Protein AF-A0A7V9PJL4-F1 (afdb_monomer)

Nearest PDB structures (foldseek):
  2ib0-assembly1_B  TM=8.337E-01  e=7.087E-02  Mycobacterium tuberculosis
  8w1e-assembly1_E  TM=4.541E-01  e=2.269E-01  Pseudomonas aeruginosa PAO1
  2qf9-assembly1_A  TM=6.727E-01  e=1.232E+00  Streptomyces coelicolor A3(2)
  5gw9-assembly1_A  TM=6.768E-01  e=3.741E+00  Homo sapiens
  1rtw-assembly1_D  TM=5.073E-01  e=3.944E+00  Pyrococcus furiosus DSM 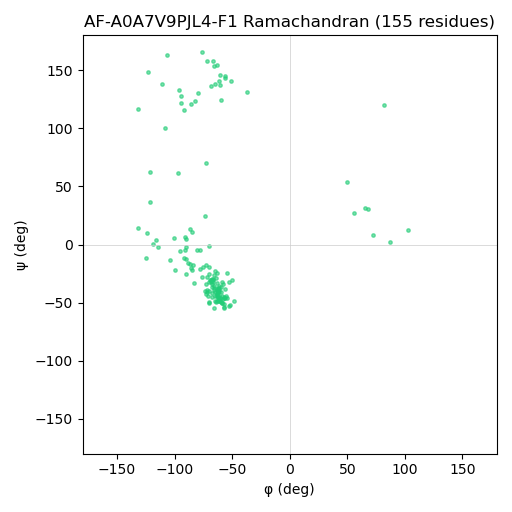3638

Secondary structure (DSSP, 8-state):
--THHHH-PPPS--SSSTTTTGGG-TTSTTSS--HHHHHHHHHHH---S-PPPPPHHHHHHHHHHHHHHHHHHHHHHHHHT-S-HHHHHHHHHHHHHHHHHHHHHHHHHHHTT-PPPPPPP--TTTTTT--TTT-HHHHHHHHHHHHHHHHHHHHT-

Structure (mmCIF, N/CA/C/O backbone):
data_AF-A0A7V9PJL4-F1
#
_entry.id   AF-A0A7V9PJL4-F1
#
loop_
_atom_site.group_PDB
_atom_site.id
_atom_site.type_symbol
_atom_site.label_atom_id
_atom_site.label_alt_id
_atom_site.label_comp_id
_atom_site.label_asym_id
_atom_site.label_entity_id
_atom_site.label_seq_id
_atom_site.pdbx_PDB_ins_code
_atom_site.Cartn_x
_atom_site.Cartn_y
_atom_site.Cartn_z
_atom_site.occupancy
_atom_site.B_iso_or_equiv
_atom_site.auth_seq_id
_atom_site.auth_comp_id
_atom_site.auth_asym_id
_atom_site.auth_atom_id
_atom_site.pdbx_PDB_model_num
ATOM 1 N N . MET A 1 1 ? -14.909 2.791 -9.302 1.00 39.94 1 MET A N 1
ATOM 2 C CA . MET A 1 1 ? -16.236 2.910 -8.654 1.00 39.94 1 MET A CA 1
ATOM 3 C C . MET A 1 1 ? -15.931 3.194 -7.191 1.00 39.94 1 MET A C 1
ATOM 5 O O . MET A 1 1 ? -15.207 2.404 -6.616 1.00 39.94 1 MET A O 1
ATOM 9 N N . SER A 1 2 ? -16.297 4.362 -6.649 1.00 54.16 2 SER A N 1
ATOM 10 C CA . SER A 1 2 ? -15.805 4.803 -5.327 1.00 54.16 2 SER A CA 1
ATOM 11 C C . SER A 1 2 ? -16.373 3.932 -4.202 1.00 54.16 2 SER A C 1
ATOM 13 O O . SER A 1 2 ? -17.579 3.676 -4.195 1.00 54.16 2 SER A O 1
ATOM 15 N N . ILE A 1 3 ? -15.538 3.529 -3.235 1.00 51.22 3 ILE A N 1
ATOM 16 C CA . ILE A 1 3 ? -15.951 2.772 -2.036 1.00 51.22 3 ILE A CA 1
ATOM 17 C C . ILE A 1 3 ? -17.071 3.486 -1.256 1.00 51.22 3 ILE A C 1
ATOM 19 O O . ILE A 1 3 ? -17.885 2.844 -0.597 1.00 51.22 3 ILE A O 1
ATOM 23 N N . MET A 1 4 ? -17.173 4.814 -1.395 1.00 48.16 4 MET A N 1
ATOM 24 C CA . MET A 1 4 ? -18.234 5.625 -0.794 1.00 48.16 4 MET A CA 1
ATOM 25 C C . MET A 1 4 ? -19.620 5.324 -1.375 1.00 48.16 4 MET A C 1
ATOM 27 O O . MET A 1 4 ? -20.610 5.388 -0.649 1.00 48.16 4 MET A O 1
ATOM 31 N N . ASN A 1 5 ? -19.707 4.925 -2.648 1.00 47.59 5 ASN A N 1
ATOM 32 C CA . ASN A 1 5 ? -20.981 4.517 -3.244 1.00 47.59 5 ASN A CA 1
ATOM 33 C C . ASN A 1 5 ? -21.460 3.151 -2.734 1.00 47.59 5 ASN A C 1
ATOM 35 O O . ASN A 1 5 ? -22.640 2.848 -2.879 1.00 47.59 5 ASN A O 1
ATOM 39 N N . LEU A 1 6 ? -20.578 2.337 -2.140 1.00 49.22 6 LEU A N 1
ATOM 40 C CA . LEU A 1 6 ? -20.960 1.066 -1.520 1.00 49.22 6 LEU A CA 1
ATOM 41 C C . LEU A 1 6 ? -21.405 1.211 -0.056 1.00 49.22 6 LEU A C 1
ATOM 43 O O . LEU A 1 6 ? -22.033 0.289 0.456 1.00 49.22 6 LEU A O 1
ATOM 47 N N . LEU A 1 7 ? -21.105 2.334 0.612 1.00 56.09 7 LEU A N 1
ATOM 48 C CA . LEU A 1 7 ? -21.279 2.482 2.068 1.00 56.09 7 LEU A CA 1
ATOM 49 C C . LEU A 1 7 ? -22.312 3.541 2.508 1.00 56.09 7 LEU A C 1
ATOM 51 O O . LEU A 1 7 ? -22.502 3.727 3.706 1.00 56.09 7 LEU A O 1
ATOM 55 N N . GLY A 1 8 ? -23.026 4.181 1.575 1.00 44.56 8 GLY A N 1
ATOM 56 C CA . GLY A 1 8 ? -24.043 5.199 1.884 1.00 44.56 8 GLY A CA 1
ATOM 57 C C . GLY A 1 8 ? -23.422 6.580 2.132 1.00 44.56 8 GLY A C 1
ATOM 58 O O . GLY A 1 8 ? -22.564 6.748 2.993 1.00 44.56 8 GLY A O 1
ATOM 59 N N . GLY A 1 9 ? -23.821 7.551 1.307 1.00 47.91 9 GLY A N 1
ATOM 60 C CA . GLY A 1 9 ? -23.101 8.801 1.058 1.00 47.91 9 GLY A CA 1
ATOM 61 C C . GLY A 1 9 ? -23.192 9.878 2.145 1.00 47.91 9 GLY A C 1
ATOM 62 O O . GLY A 1 9 ? -24.052 9.850 3.018 1.00 47.91 9 GLY A O 1
ATOM 63 N N . ILE A 1 10 ? -22.291 10.858 2.031 1.00 42.75 10 ILE A N 1
ATOM 64 C CA . ILE A 1 10 ? -22.348 12.148 2.728 1.00 42.75 10 ILE A CA 1
ATOM 65 C C . ILE A 1 10 ? -23.035 13.152 1.792 1.00 42.75 10 ILE A C 1
ATOM 67 O O . ILE A 1 10 ? -22.633 13.296 0.635 1.00 42.75 10 ILE A O 1
ATOM 71 N N . ASP A 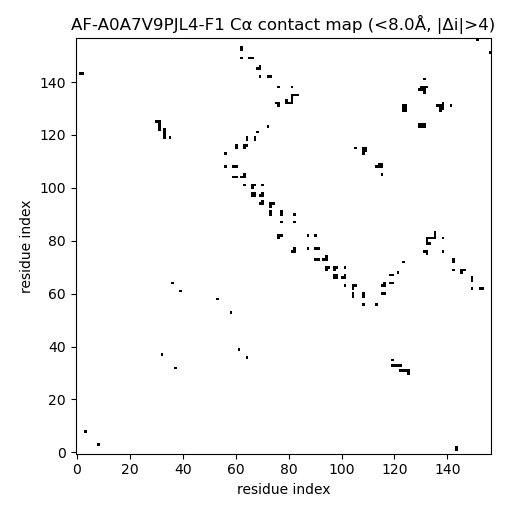1 11 ? -24.063 13.826 2.303 1.00 42.50 11 ASP A N 1
ATOM 72 C CA . ASP A 1 11 ? -24.970 14.696 1.556 1.00 42.50 11 ASP A CA 1
ATOM 73 C C . ASP A 1 11 ? -24.318 15.942 0.919 1.00 42.50 11 ASP A C 1
ATOM 75 O O . ASP A 1 11 ? -23.292 16.481 1.342 1.00 42.50 11 ASP A O 1
ATOM 79 N N . SER A 1 12 ? -24.979 16.392 -0.148 1.00 45.28 12 SER A N 1
ATOM 80 C CA . SER A 1 12 ? -24.539 17.272 -1.238 1.00 45.28 12 SER A CA 1
ATOM 81 C C . SER A 1 12 ? -24.367 18.775 -0.914 1.00 45.28 12 SER A C 1
ATOM 83 O O . SER A 1 12 ? -24.424 19.598 -1.829 1.00 45.28 12 SER A O 1
ATOM 85 N N . GLU A 1 13 ? -24.132 19.198 0.329 1.00 37.09 13 GLU A N 1
ATOM 86 C CA . GLU A 1 13 ? -24.222 20.639 0.670 1.00 37.09 13 GLU A CA 1
ATOM 87 C C . GLU A 1 13 ? -22.887 21.404 0.773 1.00 37.09 13 GLU A C 1
ATOM 89 O O . GLU A 1 13 ? -22.854 22.589 1.091 1.00 37.09 13 GLU A O 1
ATOM 94 N N . SER A 1 14 ? -21.753 20.781 0.439 1.00 45.59 14 SER A N 1
ATOM 95 C CA . SER A 1 14 ? -20.426 21.424 0.543 1.00 45.59 14 SER A CA 1
ATOM 96 C C . SER A 1 14 ? -19.669 21.482 -0.792 1.00 45.59 14 SER A C 1
ATOM 98 O O . SER A 1 14 ? -18.450 21.309 -0.850 1.00 45.59 14 SER A O 1
ATOM 100 N N . ALA A 1 15 ? -20.381 21.691 -1.903 1.00 43.25 15 ALA A N 1
ATOM 101 C CA . ALA A 1 15 ? -19.776 21.746 -3.239 1.00 43.25 15 ALA A CA 1
ATOM 102 C C . ALA A 1 15 ? -19.241 23.143 -3.627 1.00 43.25 15 ALA A C 1
ATOM 104 O O . ALA A 1 15 ? -18.362 23.245 -4.485 1.00 43.25 15 ALA A O 1
ATOM 105 N N . THR A 1 16 ? -19.700 24.221 -2.982 1.00 41.34 16 THR A N 1
ATOM 106 C CA . THR A 1 16 ? -19.422 25.593 -3.456 1.00 41.34 16 THR A CA 1
ATOM 107 C C . THR A 1 16 ? -18.137 26.206 -2.877 1.00 41.34 16 THR A C 1
ATOM 109 O O . THR A 1 16 ? -17.484 26.997 -3.552 1.00 41.34 16 THR A O 1
ATOM 112 N N . ASN A 1 17 ? -17.673 25.775 -1.696 1.00 41.72 17 ASN A N 1
ATOM 113 C CA . ASN A 1 17 ? -16.465 26.337 -1.057 1.00 41.72 17 ASN A CA 1
ATOM 114 C C . ASN A 1 17 ? -15.139 25.638 -1.419 1.00 41.72 17 ASN A C 1
ATOM 116 O O . ASN A 1 17 ? -14.072 26.083 -1.002 1.00 41.72 17 ASN A O 1
ATOM 120 N N . ARG A 1 18 ? -15.157 24.567 -2.224 1.00 47.72 18 ARG A N 1
ATOM 121 C CA . ARG A 1 18 ? -13.945 23.769 -2.514 1.00 47.72 18 ARG A CA 1
ATOM 122 C C . ARG A 1 18 ? -13.077 24.323 -3.646 1.00 47.72 18 ARG A C 1
ATOM 124 O O . ARG A 1 18 ? -11.903 23.981 -3.731 1.00 47.72 18 ARG A O 1
ATOM 131 N N . ARG A 1 19 ? -13.607 25.214 -4.493 1.00 42.16 19 ARG A N 1
ATOM 132 C CA . ARG A 1 19 ? -12.846 25.793 -5.620 1.00 42.16 19 ARG A CA 1
ATOM 133 C C . ARG A 1 19 ? -11.822 26.855 -5.195 1.00 42.16 19 ARG A C 1
ATOM 135 O O . ARG A 1 19 ? -10.876 27.094 -5.935 1.00 42.16 19 ARG A O 1
ATOM 142 N N . GLY A 1 20 ? -11.959 27.440 -4.001 1.00 33.44 20 GLY A N 1
ATOM 143 C CA . GLY A 1 20 ? -11.007 28.423 -3.464 1.00 33.44 20 GLY A CA 1
ATOM 144 C C . GLY A 1 20 ? -9.790 27.823 -2.746 1.00 33.44 20 GLY A C 1
ATOM 145 O O . GLY A 1 20 ? -8.755 28.477 -2.655 1.00 33.44 20 GLY A O 1
ATOM 146 N N . ALA A 1 21 ? -9.873 26.575 -2.271 1.00 40.97 21 ALA A N 1
ATOM 147 C CA . ALA A 1 21 ? -8.797 25.934 -1.503 1.00 40.97 21 ALA A CA 1
ATOM 148 C C . ALA A 1 21 ? -7.752 25.209 -2.377 1.00 40.97 21 ALA A C 1
ATOM 150 O O . ALA A 1 21 ? -6.644 24.932 -1.922 1.00 40.97 21 ALA A O 1
ATOM 151 N N . ILE A 1 22 ? -8.063 24.944 -3.651 1.00 49.88 22 ILE A N 1
ATOM 152 C CA . ILE A 1 22 ? -7.180 24.198 -4.567 1.00 49.88 22 ILE A CA 1
ATOM 153 C C . ILE A 1 22 ? -6.030 25.077 -5.098 1.00 49.88 22 ILE A C 1
ATOM 155 O O . ILE A 1 22 ? -4.972 24.567 -5.451 1.00 49.88 22 ILE A O 1
ATOM 159 N N . ALA A 1 23 ? -6.160 26.406 -5.059 1.00 41.78 23 ALA A N 1
ATOM 160 C CA . ALA A 1 23 ? -5.128 27.319 -5.562 1.00 41.78 23 ALA A CA 1
ATOM 161 C C . ALA A 1 23 ? -3.918 27.512 -4.618 1.00 41.78 23 ALA A C 1
ATOM 163 O O . ALA A 1 23 ? -2.963 28.190 -4.990 1.00 41.78 23 ALA A O 1
ATOM 164 N N . ARG A 1 24 ? -3.924 26.936 -3.404 1.00 41.03 24 ARG A N 1
ATOM 165 C CA . ARG A 1 24 ? -2.800 27.028 -2.442 1.00 41.03 24 ARG A CA 1
ATOM 166 C C . ARG A 1 24 ? -2.372 25.682 -1.832 1.00 41.03 24 ARG A C 1
ATOM 168 O O . ARG A 1 24 ? -1.627 25.662 -0.860 1.00 41.03 24 ARG A O 1
ATOM 175 N N . GLY A 1 25 ? -2.817 24.559 -2.400 1.00 39.88 25 GLY A N 1
ATOM 176 C CA . GLY A 1 25 ? -2.584 23.207 -1.867 1.00 39.88 25 GLY A CA 1
ATOM 177 C C . GLY A 1 25 ? -1.313 22.498 -2.353 1.00 39.88 25 GLY A C 1
ATOM 178 O O . GLY A 1 25 ? -1.107 21.337 -2.018 1.00 39.88 25 GLY A O 1
ATOM 179 N N . GLY A 1 26 ? -0.450 23.157 -3.131 1.00 43.47 26 GLY A N 1
ATOM 180 C CA . GLY A 1 26 ? 0.744 22.532 -3.723 1.00 43.47 26 GLY A CA 1
ATOM 181 C C . GLY A 1 26 ? 1.870 22.172 -2.741 1.00 43.47 26 GLY A C 1
ATOM 182 O O . GLY A 1 26 ? 2.889 21.646 -3.172 1.00 43.47 26 GLY A O 1
ATOM 183 N N . GLN A 1 27 ? 1.726 22.462 -1.441 1.00 38.88 27 GLN A N 1
ATOM 184 C CA . GLN A 1 27 ? 2.811 22.322 -0.457 1.00 38.88 27 GLN A CA 1
ATOM 185 C C . GLN A 1 27 ? 2.548 21.320 0.681 1.00 38.88 27 GLN A C 1
ATOM 187 O O . GLN A 1 27 ? 3.431 21.135 1.511 1.00 38.88 27 GLN A O 1
ATOM 192 N N . LEU A 1 28 ? 1.394 20.639 0.734 1.00 41.16 28 LEU A N 1
ATOM 193 C CA . LEU A 1 28 ? 1.050 19.776 1.884 1.00 41.16 28 LEU A CA 1
ATOM 194 C C . LEU A 1 28 ? 0.941 18.269 1.579 1.00 41.16 28 LEU A C 1
ATOM 196 O O . LEU A 1 28 ? 0.787 17.478 2.501 1.00 41.16 28 LEU A O 1
ATOM 200 N N . ALA A 1 29 ? 1.107 17.833 0.327 1.00 41.88 29 ALA A N 1
ATOM 201 C CA . ALA A 1 29 ? 1.045 16.410 -0.050 1.00 41.88 29 ALA A CA 1
ATOM 202 C C . ALA A 1 29 ? 2.386 15.645 0.095 1.00 41.88 29 ALA A C 1
ATOM 204 O O . ALA A 1 29 ? 2.533 14.547 -0.431 1.00 41.88 29 ALA A O 1
ATOM 205 N N . ALA A 1 30 ? 3.385 16.220 0.774 1.00 43.31 30 ALA A N 1
ATOM 206 C CA . ALA A 1 30 ? 4.749 15.678 0.828 1.00 43.31 30 ALA A CA 1
ATOM 207 C C . ALA A 1 30 ? 5.055 14.799 2.060 1.00 43.31 30 ALA A C 1
ATOM 209 O O . ALA A 1 30 ? 6.142 14.235 2.135 1.00 43.31 30 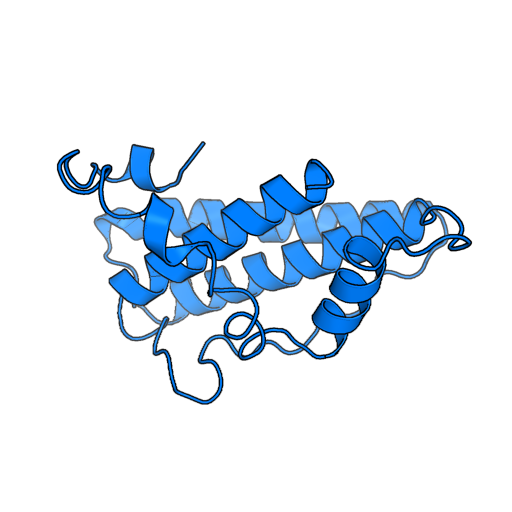ALA A O 1
ATOM 210 N N . ALA A 1 31 ? 4.143 14.680 3.031 1.00 43.50 31 ALA A N 1
ATOM 211 C CA . ALA A 1 31 ? 4.482 14.136 4.355 1.00 43.50 31 ALA A CA 1
ATOM 212 C C . ALA A 1 31 ? 4.334 12.608 4.514 1.00 43.50 31 ALA A C 1
ATOM 214 O O . ALA A 1 31 ? 4.830 12.062 5.491 1.00 43.50 31 ALA A O 1
ATOM 215 N N . ALA A 1 32 ? 3.688 11.910 3.574 1.00 47.59 32 ALA A N 1
ATOM 216 C CA . ALA A 1 32 ? 3.441 10.460 3.670 1.00 47.59 32 ALA A CA 1
ATOM 217 C C . ALA A 1 32 ? 3.980 9.662 2.472 1.00 47.59 32 ALA A C 1
ATOM 219 O O . ALA A 1 32 ? 3.656 8.491 2.301 1.00 47.59 32 ALA A O 1
ATOM 220 N N . VAL A 1 33 ? 4.773 10.296 1.606 1.00 43.19 33 VAL A N 1
ATOM 221 C CA . VAL A 1 33 ? 5.283 9.659 0.391 1.00 43.19 33 VAL A CA 1
ATOM 222 C C . VAL A 1 33 ? 6.639 9.026 0.717 1.00 43.19 33 VAL A C 1
ATOM 224 O O . VAL A 1 33 ? 7.579 9.765 1.020 1.00 43.19 33 VAL A O 1
ATOM 227 N N . PRO A 1 34 ? 6.790 7.687 0.644 1.00 41.66 34 PRO A N 1
ATOM 228 C CA . PRO A 1 34 ? 8.101 7.056 0.719 1.00 41.66 34 PRO A CA 1
ATOM 229 C C . PRO A 1 34 ? 9.045 7.726 -0.281 1.00 41.66 34 PRO A C 1
ATOM 231 O O . PRO A 1 34 ? 8.643 8.022 -1.408 1.00 41.66 34 PRO A O 1
ATOM 234 N N . VAL A 1 35 ? 10.309 7.936 0.091 1.00 47.00 35 VAL A N 1
ATOM 235 C CA . VAL A 1 35 ? 11.314 8.602 -0.766 1.00 47.00 35 VAL A CA 1
ATOM 236 C C . VAL A 1 35 ? 11.366 7.991 -2.181 1.00 47.00 35 VAL A C 1
ATOM 238 O O . VAL A 1 35 ? 11.580 8.713 -3.155 1.00 47.00 35 VAL A O 1
ATOM 241 N N . GLY A 1 36 ? 11.068 6.691 -2.314 1.00 43.28 36 GLY A N 1
ATOM 242 C CA . GLY A 1 36 ? 10.905 6.006 -3.600 1.00 43.28 36 GLY A CA 1
ATOM 243 C C . GLY A 1 36 ? 9.728 6.517 -4.442 1.00 43.28 36 GLY A C 1
ATOM 244 O O . GLY A 1 36 ? 9.922 6.874 -5.601 1.00 43.28 36 GLY A O 1
ATOM 245 N N . LEU A 1 37 ? 8.527 6.644 -3.871 1.00 46.31 37 LEU A N 1
ATOM 246 C CA . LEU A 1 37 ? 7.349 7.142 -4.591 1.00 46.31 37 LEU A CA 1
ATOM 247 C C . LEU A 1 37 ? 7.484 8.633 -4.946 1.00 46.31 37 LEU A C 1
ATOM 249 O O . LEU A 1 37 ? 7.023 9.048 -6.004 1.00 46.31 37 LEU A O 1
ATOM 253 N N . ALA A 1 38 ? 8.193 9.431 -4.141 1.00 45.50 38 ALA A N 1
ATOM 254 C CA . ALA A 1 38 ? 8.469 10.836 -4.454 1.00 45.50 38 ALA A CA 1
ATOM 255 C C . ALA A 1 38 ? 9.421 10.995 -5.656 1.00 45.50 38 ALA A C 1
ATOM 257 O O . ALA A 1 38 ? 9.287 11.945 -6.431 1.00 45.50 38 ALA A O 1
ATOM 258 N N . ALA A 1 39 ? 10.362 10.063 -5.848 1.00 48.88 39 ALA A N 1
ATOM 259 C CA . ALA A 1 39 ? 11.242 10.036 -7.015 1.00 48.88 39 ALA A CA 1
ATOM 260 C C . ALA A 1 39 ? 10.485 9.651 -8.302 1.00 48.88 39 ALA A C 1
ATOM 262 O O . ALA A 1 39 ? 10.685 10.286 -9.339 1.00 48.88 39 ALA A O 1
ATOM 263 N N . PHE A 1 40 ? 9.557 8.690 -8.228 1.00 48.09 40 PHE A N 1
ATOM 264 C CA . PHE A 1 40 ? 8.687 8.326 -9.355 1.00 48.09 40 PHE A CA 1
ATOM 265 C C . PHE A 1 40 ? 7.625 9.394 -9.654 1.00 48.09 40 PHE A C 1
ATOM 267 O O . PHE A 1 40 ? 7.435 9.756 -10.813 1.00 48.09 40 PHE A O 1
ATOM 274 N N . ALA A 1 41 ? 7.010 9.992 -8.629 1.00 48.28 41 ALA A N 1
ATOM 275 C CA . ALA A 1 41 ? 6.090 11.118 -8.782 1.00 48.2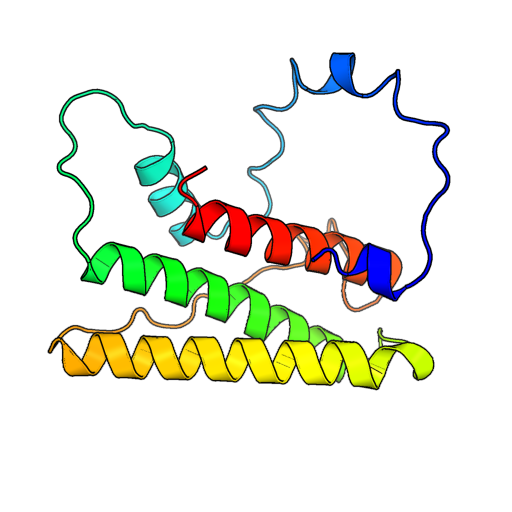8 41 ALA A CA 1
ATOM 276 C C . ALA A 1 41 ? 6.793 12.340 -9.391 1.00 48.28 41 ALA A C 1
ATOM 278 O O . ALA A 1 41 ? 6.228 13.000 -10.254 1.00 48.28 41 ALA A O 1
ATOM 279 N N . ARG A 1 42 ? 8.061 12.605 -9.038 1.00 45.28 42 ARG A N 1
ATOM 280 C CA . ARG A 1 42 ? 8.888 13.611 -9.727 1.00 45.28 42 ARG A CA 1
ATOM 281 C C . ARG A 1 42 ? 9.141 13.264 -11.193 1.00 45.28 42 ARG A C 1
ATOM 283 O O . ARG A 1 42 ? 9.207 14.180 -12.001 1.00 45.28 42 ARG A O 1
ATOM 290 N N . ARG A 1 43 ? 9.246 11.987 -11.564 1.00 46.28 43 ARG A N 1
ATOM 291 C CA . ARG A 1 43 ? 9.399 11.574 -12.969 1.00 46.28 43 ARG A CA 1
ATOM 292 C C . ARG A 1 43 ? 8.087 11.661 -13.764 1.00 46.28 43 ARG A C 1
ATOM 294 O O . ARG A 1 43 ? 8.151 11.909 -14.962 1.00 46.28 43 ARG A O 1
ATOM 301 N N . GLY A 1 44 ? 6.933 11.516 -13.106 1.00 45.47 44 GLY A N 1
ATOM 302 C CA . GLY A 1 44 ? 5.601 11.710 -13.698 1.00 45.47 44 GLY A CA 1
ATOM 303 C C . GLY A 1 44 ? 5.123 13.171 -13.748 1.00 45.47 44 GLY A C 1
ATOM 304 O O . GLY A 1 44 ? 4.465 13.556 -14.707 1.00 45.47 44 GLY A O 1
ATOM 305 N N . PHE A 1 45 ? 5.492 14.008 -12.768 1.00 46.81 45 PHE A N 1
ATOM 306 C CA . PHE A 1 45 ? 5.072 15.420 -12.683 1.00 46.81 45 PHE A CA 1
ATOM 307 C C . PHE A 1 45 ? 6.111 16.433 -13.186 1.00 46.81 45 PHE A C 1
ATOM 309 O O . PHE A 1 45 ? 5.732 17.543 -13.554 1.00 46.81 45 PHE A O 1
ATOM 316 N N . ALA A 1 46 ? 7.406 16.100 -13.240 1.00 44.28 46 ALA A N 1
ATOM 317 C CA . ALA A 1 46 ? 8.420 16.954 -13.866 1.00 44.28 46 ALA A CA 1
ATOM 318 C C . ALA A 1 46 ? 8.690 16.502 -15.307 1.00 44.28 46 ALA A C 1
ATOM 320 O O . ALA A 1 46 ? 9.810 16.150 -15.677 1.00 44.28 46 ALA A O 1
ATOM 321 N N . ALA A 1 47 ? 7.653 16.558 -16.140 1.00 43.38 47 ALA A N 1
ATOM 322 C CA . ALA A 1 47 ? 7.819 16.625 -17.585 1.00 43.38 47 ALA A CA 1
ATOM 323 C C . ALA A 1 47 ? 8.327 18.030 -17.966 1.00 43.38 47 ALA A C 1
ATOM 325 O O . ALA A 1 47 ? 7.603 18.842 -18.534 1.00 43.38 47 ALA A O 1
ATOM 326 N N . SER A 1 48 ? 9.582 18.328 -17.619 1.00 44.72 48 SER A N 1
ATOM 327 C CA . SER A 1 48 ? 10.351 19.378 -18.289 1.00 44.72 48 SER A CA 1
ATOM 328 C C . SER A 1 48 ? 11.206 18.716 -19.366 1.00 44.72 48 SER A C 1
ATOM 330 O O . SER A 1 48 ? 11.809 17.668 -19.140 1.00 44.72 48 SER A O 1
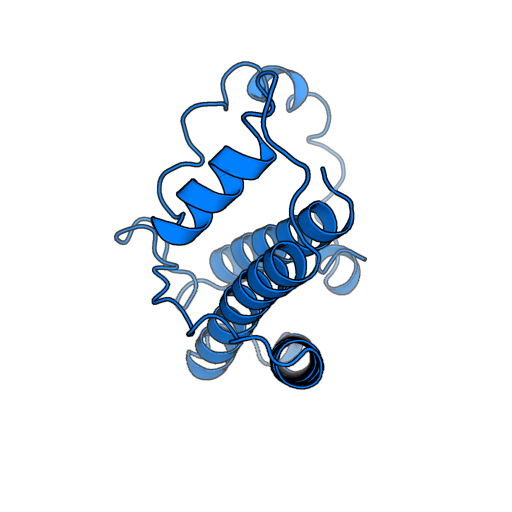ATOM 332 N N . ALA A 1 49 ? 11.163 19.315 -20.553 1.00 45.78 49 ALA A N 1
ATOM 333 C CA . ALA A 1 49 ? 11.630 18.808 -21.838 1.00 45.78 49 ALA A CA 1
ATOM 334 C C . ALA A 1 49 ? 12.926 17.967 -21.787 1.00 45.78 49 ALA A C 1
ATOM 336 O O . ALA A 1 49 ? 13.935 18.413 -21.248 1.00 45.78 49 ALA A O 1
ATOM 337 N N . SER A 1 50 ? 12.892 16.791 -22.439 1.00 51.72 50 SER A N 1
ATOM 338 C CA . SER A 1 50 ? 14.000 15.837 -22.691 1.00 51.72 50 SER A CA 1
ATOM 339 C C . SER A 1 50 ? 14.086 14.560 -21.826 1.00 51.72 50 SER A C 1
ATOM 341 O O . SER A 1 50 ? 15.077 13.833 -21.923 1.00 51.72 50 SER A O 1
ATOM 343 N N . ALA A 1 51 ? 13.068 14.195 -21.044 1.00 59.28 51 ALA A N 1
ATOM 344 C CA . ALA A 1 51 ? 12.995 12.834 -20.497 1.00 59.28 51 ALA A CA 1
ATOM 345 C C . ALA A 1 51 ? 12.407 11.867 -21.543 1.00 59.28 51 ALA A C 1
ATOM 347 O O . ALA A 1 51 ? 11.304 12.093 -22.036 1.00 59.28 51 ALA A O 1
ATOM 348 N N . ALA A 1 52 ? 13.131 10.794 -21.881 1.00 66.88 52 ALA A N 1
ATOM 349 C CA . ALA A 1 52 ? 12.566 9.681 -22.646 1.00 66.88 52 ALA A CA 1
ATOM 350 C C . ALA A 1 52 ? 11.324 9.122 -21.928 1.00 66.88 52 ALA A C 1
ATOM 352 O O . ALA A 1 52 ? 11.285 9.102 -20.693 1.00 66.88 52 ALA A O 1
ATOM 353 N N . ALA A 1 53 ? 10.326 8.685 -22.702 1.00 75.75 53 ALA A N 1
ATOM 354 C CA . ALA A 1 53 ? 9.140 8.029 -22.161 1.00 75.75 53 ALA A CA 1
ATOM 355 C C . ALA A 1 53 ? 9.546 6.808 -21.312 1.00 75.75 53 ALA A C 1
ATOM 357 O O . ALA A 1 53 ? 10.512 6.127 -21.672 1.00 75.75 53 ALA A O 1
ATOM 358 N N . PRO A 1 54 ? 8.840 6.526 -20.201 1.00 79.69 54 PRO A N 1
ATOM 359 C CA . PRO A 1 54 ? 9.150 5.373 -19.372 1.00 79.69 54 PRO A CA 1
ATOM 360 C C . PRO A 1 54 ? 8.984 4.081 -20.176 1.00 79.69 54 PRO A C 1
ATOM 362 O O . PRO A 1 54 ? 8.055 3.925 -20.971 1.00 79.69 54 PRO A O 1
ATOM 365 N N . THR A 1 55 ? 9.894 3.142 -19.958 1.00 89.12 55 THR A N 1
ATOM 366 C CA . THR A 1 55 ? 9.806 1.784 -20.490 1.00 89.12 55 THR A CA 1
ATOM 367 C C . THR A 1 55 ? 8.628 1.039 -19.863 1.00 89.12 55 THR A C 1
ATOM 369 O O . THR A 1 55 ? 8.192 1.342 -18.751 1.00 89.12 55 THR A O 1
ATOM 372 N N . ILE A 1 56 ? 8.140 -0.004 -20.540 1.00 90.56 56 ILE A N 1
ATOM 373 C CA . ILE A 1 56 ? 7.067 -0.853 -20.001 1.00 90.56 56 ILE A CA 1
ATOM 374 C C . ILE A 1 56 ? 7.431 -1.445 -18.632 1.00 90.56 56 ILE A C 1
ATOM 376 O O . ILE A 1 56 ? 6.593 -1.492 -17.740 1.00 90.56 56 ILE A O 1
ATOM 380 N N . VAL A 1 57 ? 8.693 -1.836 -18.430 1.00 92.25 57 VAL A N 1
ATOM 381 C CA . VAL A 1 57 ? 9.174 -2.393 -17.157 1.00 92.25 57 VAL A CA 1
ATOM 382 C C . VAL A 1 57 ? 9.162 -1.341 -16.045 1.00 92.25 57 VAL A C 1
ATOM 384 O O . VAL A 1 57 ? 8.840 -1.672 -14.906 1.00 92.25 57 VAL A O 1
ATOM 387 N N . GLU A 1 58 ? 9.474 -0.079 -16.348 1.00 89.44 58 GLU A N 1
ATOM 388 C CA . GLU A 1 58 ? 9.371 1.017 -15.376 1.00 89.44 58 GLU A CA 1
ATOM 389 C C . GLU A 1 58 ? 7.913 1.297 -15.000 1.00 89.44 58 GLU A C 1
ATOM 391 O O . GLU A 1 58 ? 7.615 1.456 -13.818 1.00 89.44 58 GLU A O 1
ATOM 396 N N . VAL A 1 59 ? 6.996 1.283 -15.973 1.00 91.50 59 VAL A N 1
ATOM 397 C CA . VAL A 1 59 ? 5.554 1.443 -15.717 1.00 91.50 59 VAL A CA 1
ATOM 398 C C . VAL A 1 59 ? 5.013 0.292 -14.864 1.00 91.50 59 VAL A C 1
ATOM 400 O O . VAL A 1 59 ? 4.301 0.534 -13.894 1.00 91.50 59 VAL A O 1
ATOM 403 N N . LEU A 1 60 ? 5.388 -0.954 -15.169 1.00 94.00 60 LEU A N 1
ATOM 404 C CA . LEU A 1 60 ? 4.959 -2.125 -14.399 1.00 94.00 60 LEU A CA 1
ATOM 405 C C . LEU A 1 60 ? 5.519 -2.123 -12.971 1.00 94.00 60 LEU A C 1
ATOM 407 O O . LEU A 1 60 ? 4.803 -2.471 -12.038 1.00 94.00 60 LEU A O 1
ATOM 411 N N . ASN A 1 61 ? 6.774 -1.710 -12.772 1.00 94.75 61 ASN A N 1
ATOM 412 C CA . ASN A 1 61 ? 7.350 -1.592 -11.429 1.00 94.75 61 ASN A CA 1
ATOM 413 C C . ASN A 1 61 ? 6.749 -0.430 -10.628 1.00 94.75 61 ASN A C 1
ATOM 415 O O . ASN A 1 61 ? 6.602 -0.531 -9.408 1.00 94.75 61 ASN A O 1
ATOM 419 N N . PHE A 1 62 ? 6.369 0.657 -11.299 1.00 92.25 62 PHE A N 1
ATOM 420 C CA . PHE A 1 62 ? 5.603 1.725 -10.672 1.00 92.25 62 PHE A CA 1
ATOM 421 C C . PHE A 1 62 ? 4.227 1.224 -10.218 1.00 92.25 62 PHE A C 1
ATOM 423 O O . PHE A 1 62 ? 3.888 1.397 -9.051 1.00 92.25 62 PHE A O 1
ATOM 430 N N . ALA A 1 63 ? 3.490 0.522 -11.086 1.00 92.88 63 ALA A N 1
ATOM 431 C CA . ALA A 1 63 ? 2.216 -0.101 -10.725 1.00 92.88 63 ALA A CA 1
ATOM 432 C C . ALA A 1 63 ? 2.381 -1.087 -9.558 1.00 92.88 63 ALA A C 1
ATOM 434 O O . ALA A 1 63 ? 1.676 -0.975 -8.564 1.00 92.88 63 ALA A O 1
ATOM 435 N N . LEU A 1 64 ? 3.393 -1.961 -9.601 1.00 95.94 64 LEU A N 1
ATOM 436 C CA . LEU A 1 64 ? 3.678 -2.913 -8.523 1.00 95.94 64 LEU A CA 1
ATOM 437 C C . LEU A 1 64 ? 3.930 -2.212 -7.178 1.00 95.94 64 LEU A C 1
ATOM 439 O O . LEU A 1 64 ? 3.542 -2.719 -6.131 1.00 95.94 64 LEU A O 1
ATOM 443 N N . THR A 1 65 ? 4.541 -1.027 -7.193 1.00 95.69 65 THR A N 1
ATOM 444 C CA . THR A 1 65 ? 4.733 -0.223 -5.977 1.00 95.69 65 THR A CA 1
ATOM 445 C C . THR A 1 65 ? 3.404 0.260 -5.385 1.00 95.69 65 THR A C 1
ATOM 447 O O . THR A 1 65 ? 3.279 0.320 -4.162 1.00 95.69 65 THR A O 1
ATOM 450 N N . LEU A 1 66 ? 2.419 0.590 -6.227 1.00 94.94 66 LEU A N 1
ATOM 451 C CA . LEU A 1 66 ? 1.076 0.979 -5.786 1.00 94.94 66 LEU A CA 1
ATOM 452 C C . LEU A 1 66 ? 0.307 -0.226 -5.236 1.00 94.94 66 LEU A C 1
ATOM 454 O O . LEU A 1 66 ? -0.213 -0.138 -4.129 1.00 94.94 66 LEU A O 1
ATOM 458 N N . GLU A 1 67 ? 0.368 -1.376 -5.911 1.00 96.25 67 GLU A N 1
ATOM 459 C CA . GLU A 1 67 ? -0.266 -2.602 -5.402 1.00 96.25 67 GLU A CA 1
ATOM 460 C C . GLU A 1 67 ? 0.337 -3.025 -4.049 1.00 96.25 67 GLU A C 1
ATOM 462 O O . GLU A 1 67 ? -0.373 -3.458 -3.145 1.00 96.25 67 GLU A O 1
ATOM 467 N N . TYR A 1 68 ? 1.654 -2.857 -3.851 1.00 97.69 68 TYR A N 1
ATOM 468 C CA . TYR A 1 68 ? 2.285 -3.068 -2.542 1.00 97.69 68 TYR A CA 1
ATOM 469 C C . TYR A 1 68 ? 1.734 -2.126 -1.465 1.00 97.69 68 TYR A C 1
ATOM 471 O O . TYR A 1 68 ? 1.482 -2.570 -0.343 1.00 97.69 68 TYR A O 1
ATOM 479 N N . LEU A 1 69 ? 1.569 -0.840 -1.790 1.00 96.31 69 LEU A N 1
ATOM 480 C CA . LEU A 1 69 ? 1.027 0.165 -0.874 1.00 96.31 69 LEU A CA 1
ATOM 481 C C . LEU A 1 69 ? -0.385 -0.227 -0.420 1.00 96.31 69 LEU A C 1
ATOM 483 O O . LEU A 1 69 ? -0.653 -0.262 0.782 1.00 96.31 69 LEU A O 1
ATOM 487 N N . GLU A 1 70 ? -1.261 -0.547 -1.371 1.00 96.50 70 GLU A N 1
ATOM 488 C CA . GLU A 1 70 ? -2.666 -0.875 -1.119 1.00 96.50 70 GLU A CA 1
ATOM 489 C C . GLU A 1 70 ? -2.809 -2.225 -0.408 1.00 96.50 70 GLU A C 1
ATOM 491 O O . GLU A 1 70 ? -3.419 -2.296 0.664 1.00 96.50 70 GLU A O 1
ATOM 496 N N . ALA A 1 71 ? -2.158 -3.281 -0.910 1.00 97.81 71 ALA A N 1
ATOM 497 C CA . ALA A 1 71 ? -2.187 -4.601 -0.282 1.00 97.81 71 ALA A CA 1
ATOM 498 C C . ALA A 1 71 ? -1.696 -4.543 1.171 1.00 97.81 71 ALA A C 1
ATOM 500 O O . ALA A 1 71 ? -2.354 -5.068 2.075 1.00 97.81 71 ALA A O 1
ATOM 501 N N . ARG A 1 72 ? -0.573 -3.857 1.431 1.00 98.19 72 ARG A N 1
ATOM 502 C CA . ARG A 1 72 ? -0.046 -3.708 2.793 1.00 98.19 72 ARG A CA 1
ATOM 503 C C . ARG A 1 72 ? -1.016 -2.943 3.688 1.00 98.19 72 ARG A C 1
ATOM 505 O O . ARG A 1 72 ? -1.205 -3.338 4.840 1.00 98.19 72 ARG A O 1
ATOM 512 N N . TYR A 1 73 ? -1.624 -1.874 3.180 1.00 97.94 73 TYR A N 1
ATOM 513 C CA . TYR A 1 73 ? -2.584 -1.081 3.938 1.00 97.94 73 TYR A CA 1
ATOM 514 C C . TYR A 1 73 ? -3.797 -1.908 4.371 1.00 97.94 73 TYR A C 1
ATOM 516 O O . TYR A 1 73 ? -4.182 -1.881 5.544 1.00 97.94 73 TYR A O 1
ATOM 524 N N . TYR A 1 74 ? -4.364 -2.696 3.455 1.00 98.31 74 TYR A N 1
ATOM 525 C CA . TYR A 1 74 ? -5.533 -3.519 3.748 1.00 98.31 74 TYR A CA 1
ATOM 526 C C . TYR A 1 74 ? -5.220 -4.733 4.626 1.00 98.31 74 TYR A C 1
ATOM 528 O O . TYR A 1 74 ? -6.047 -5.078 5.469 1.00 98.31 74 TYR A O 1
ATOM 536 N N . ILE A 1 75 ? -4.035 -5.346 4.502 1.00 98.31 75 ILE A N 1
ATOM 537 C CA . ILE A 1 75 ? -3.578 -6.389 5.438 1.00 98.31 75 ILE A CA 1
ATOM 538 C C . ILE A 1 75 ? -3.570 -5.833 6.867 1.00 98.31 75 ILE A C 1
ATOM 540 O O . ILE A 1 75 ? -4.245 -6.370 7.742 1.00 98.31 75 ILE A O 1
ATOM 544 N N . LEU A 1 76 ? -2.889 -4.702 7.085 1.00 98.12 76 LEU A N 1
ATOM 545 C CA . LEU A 1 76 ? -2.817 -4.067 8.404 1.00 98.12 76 LEU A CA 1
ATOM 546 C C . LEU A 1 76 ? -4.196 -3.621 8.908 1.00 98.12 76 LEU A C 1
ATOM 548 O O . LEU A 1 76 ? -4.506 -3.777 10.087 1.00 98.12 76 LEU A O 1
ATOM 552 N N . GLY A 1 77 ? -5.043 -3.097 8.019 1.00 97.94 77 GLY A N 1
ATOM 553 C CA . GLY A 1 77 ? -6.416 -2.712 8.337 1.00 97.94 77 GLY A CA 1
ATOM 554 C C . GLY A 1 77 ? -7.253 -3.879 8.852 1.00 97.94 77 GLY A C 1
ATOM 555 O O . GLY A 1 77 ? -7.862 -3.771 9.917 1.00 97.94 77 GLY A O 1
ATOM 556 N N . VAL A 1 78 ? -7.248 -5.005 8.133 1.00 97.50 78 VAL A N 1
ATOM 557 C CA . VAL A 1 78 ? -7.973 -6.220 8.533 1.00 97.50 78 VAL A CA 1
ATOM 558 C C . VAL A 1 78 ? -7.436 -6.778 9.852 1.00 97.50 78 VAL A C 1
ATOM 560 O O . VAL A 1 78 ? -8.231 -7.076 10.742 1.00 97.50 78 VAL A O 1
ATOM 563 N N . ASP A 1 79 ? -6.116 -6.844 10.016 1.00 97.75 79 ASP A N 1
ATOM 564 C CA . ASP A 1 79 ? -5.488 -7.428 11.207 1.00 97.75 79 ASP A CA 1
ATOM 565 C C . ASP A 1 79 ? -5.638 -6.549 12.460 1.00 97.75 79 ASP A C 1
ATOM 567 O O . ASP A 1 79 ? -5.680 -7.055 13.580 1.00 97.75 79 ASP A O 1
ATOM 571 N N . SER A 1 80 ? -5.751 -5.228 12.291 1.00 97.19 80 SER A N 1
ATOM 572 C CA . SER A 1 80 ? -5.874 -4.279 13.408 1.00 97.19 80 SER A CA 1
ATOM 573 C C . SER A 1 80 ? -7.208 -4.343 14.155 1.00 97.19 80 SER A C 1
ATOM 575 O O . SER A 1 80 ? -7.316 -3.828 15.267 1.00 97.19 80 SER A O 1
ATOM 577 N N . GLY A 1 81 ? -8.248 -4.917 13.541 1.00 96.31 81 GLY A N 1
ATOM 578 C CA . GLY A 1 81 ? -9.608 -4.895 14.082 1.00 96.31 81 GLY A CA 1
ATOM 579 C C . GLY A 1 81 ? -10.310 -3.532 13.993 1.00 96.31 81 GLY A C 1
ATOM 580 O O . GLY A 1 81 ? -11.407 -3.386 14.529 1.00 96.31 81 GLY A O 1
ATOM 581 N N . VAL A 1 82 ? -9.731 -2.538 13.301 1.00 97.62 82 VAL A N 1
ATOM 582 C CA . VAL A 1 82 ? -10.346 -1.207 13.124 1.00 97.62 82 VAL A CA 1
ATOM 583 C C . VAL A 1 82 ? -11.639 -1.251 12.298 1.00 97.62 82 VAL A C 1
ATOM 585 O O . VAL A 1 82 ? -12.473 -0.352 12.390 1.00 97.62 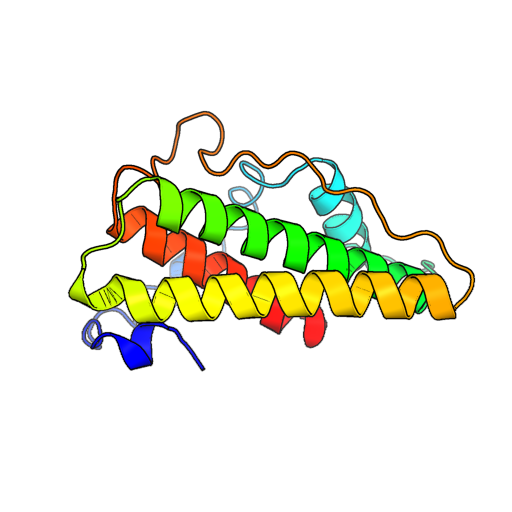82 VAL A O 1
ATOM 588 N N . ILE A 1 83 ? -11.811 -2.289 11.476 1.00 98.00 83 ILE A N 1
ATOM 589 C CA . ILE A 1 83 ? -12.932 -2.431 10.545 1.00 98.00 83 ILE A CA 1
ATOM 590 C C . ILE A 1 83 ? -14.134 -3.063 11.266 1.00 98.00 83 ILE A C 1
ATOM 592 O O . ILE A 1 83 ? -14.034 -4.202 11.729 1.00 98.00 83 ILE A O 1
ATOM 596 N N . PRO A 1 84 ? -15.300 -2.390 11.313 1.00 97.38 84 PRO A N 1
ATOM 597 C CA . PRO A 1 84 ? -16.514 -2.959 11.883 1.00 97.38 84 PRO A CA 1
ATOM 598 C C . PRO A 1 84 ? -16.953 -4.227 11.145 1.00 97.38 84 PRO A C 1
ATOM 600 O O . PRO A 1 84 ? -16.875 -4.293 9.920 1.00 97.38 84 PRO A O 1
ATOM 603 N N . GLY A 1 85 ? -17.530 -5.191 11.871 1.00 96.12 85 GLY A N 1
ATOM 604 C CA . GLY A 1 85 ? -17.943 -6.490 11.315 1.00 96.12 85 GLY A CA 1
ATOM 605 C C . GLY A 1 85 ? -18.838 -6.412 10.068 1.00 96.12 85 GLY A C 1
ATOM 606 O O . GLY A 1 85 ? -18.732 -7.252 9.177 1.00 96.12 85 GLY A O 1
ATOM 607 N N . ARG A 1 86 ? -19.683 -5.375 9.967 1.00 95.50 86 ARG A N 1
ATOM 608 C CA . ARG A 1 86 ? -20.549 -5.134 8.796 1.00 95.50 86 ARG A CA 1
ATOM 609 C C . ARG A 1 86 ? -19.761 -4.846 7.509 1.00 95.50 86 ARG A C 1
ATOM 611 O O . ARG A 1 86 ? -20.232 -5.176 6.428 1.00 95.50 86 ARG A O 1
ATOM 618 N N . ASP A 1 87 ? -18.566 -4.273 7.645 1.00 96.25 87 ASP A N 1
ATOM 619 C CA . ASP A 1 87 ? -17.714 -3.820 6.545 1.00 96.25 87 ASP A CA 1
ATOM 620 C C . ASP A 1 87 ? -16.538 -4.789 6.299 1.00 96.25 87 ASP A C 1
ATOM 622 O O . ASP A 1 87 ? -15.901 -4.737 5.246 1.00 96.25 87 ASP A O 1
ATOM 626 N N . SER A 1 88 ? -16.266 -5.725 7.223 1.00 94.75 88 SER A N 1
ATOM 627 C CA . SER A 1 88 ? -15.119 -6.643 7.150 1.00 94.75 88 SER A CA 1
ATOM 628 C C . SER A 1 88 ? -15.063 -7.423 5.840 1.00 94.75 88 SER A C 1
ATOM 630 O O . SER A 1 88 ? -14.016 -7.453 5.205 1.00 94.75 88 SER A O 1
ATOM 632 N N . ARG A 1 89 ? -16.185 -7.987 5.369 1.00 96.56 89 ARG A N 1
ATOM 633 C CA . ARG A 1 89 ? -16.201 -8.759 4.112 1.00 96.56 89 ARG A CA 1
ATOM 634 C C . ARG A 1 89 ? -15.755 -7.922 2.910 1.00 96.56 89 ARG A C 1
ATOM 636 O O . ARG A 1 89 ? -15.087 -8.450 2.023 1.00 96.56 89 ARG A O 1
ATOM 643 N N . ILE A 1 90 ? -16.123 -6.642 2.877 1.00 96.12 90 ILE A N 1
ATOM 644 C CA . ILE A 1 90 ? -15.768 -5.730 1.785 1.00 96.12 90 ILE A CA 1
ATOM 645 C C . ILE A 1 90 ? -14.255 -5.519 1.786 1.00 96.12 90 ILE A C 1
ATOM 647 O O . ILE A 1 90 ? -13.599 -5.810 0.792 1.00 96.12 90 ILE A O 1
ATOM 651 N N . PHE A 1 91 ? -13.686 -5.107 2.919 1.00 97.31 91 PHE A N 1
ATOM 652 C CA . PHE A 1 91 ? -12.253 -4.823 3.010 1.00 97.31 91 PHE A CA 1
ATOM 653 C C . PHE A 1 91 ? -11.370 -6.071 2.917 1.00 97.31 91 PHE A C 1
ATOM 655 O O . PHE A 1 91 ? -10.280 -5.993 2.364 1.00 97.31 91 PHE A O 1
ATOM 662 N N . THR A 1 92 ? -11.841 -7.233 3.376 1.00 97.56 92 THR A N 1
ATOM 663 C CA . THR A 1 92 ? -11.172 -8.516 3.121 1.00 97.56 92 THR A CA 1
ATOM 664 C C . THR A 1 92 ? -11.145 -8.838 1.627 1.00 97.56 92 THR A C 1
ATOM 666 O O . THR A 1 92 ? -10.114 -9.259 1.122 1.00 97.56 92 THR A O 1
ATOM 669 N N . THR A 1 93 ? -12.240 -8.588 0.902 1.00 97.88 93 THR A N 1
ATOM 670 C CA . THR A 1 93 ? -12.276 -8.809 -0.553 1.00 97.88 93 THR A CA 1
ATOM 671 C C . THR A 1 93 ? -11.313 -7.870 -1.280 1.00 97.88 93 THR A C 1
ATOM 673 O O . THR A 1 93 ? -10.571 -8.321 -2.144 1.00 97.88 93 THR A O 1
ATOM 676 N N . ILE A 1 94 ? -11.289 -6.583 -0.911 1.00 96.56 94 ILE A N 1
ATOM 677 C CA . ILE A 1 94 ? -10.365 -5.606 -1.506 1.00 96.56 94 ILE A CA 1
ATOM 678 C C . ILE A 1 94 ? -8.915 -6.022 -1.237 1.00 96.56 94 ILE A C 1
ATOM 680 O O . ILE A 1 94 ? -8.137 -6.151 -2.171 1.00 96.56 94 ILE A O 1
ATOM 684 N N . ARG A 1 95 ? -8.575 -6.356 0.015 1.00 98.12 95 ARG A N 1
ATOM 685 C CA . ARG A 1 95 ? -7.255 -6.900 0.371 1.00 98.12 95 ARG A CA 1
ATOM 686 C C . ARG A 1 95 ? -6.840 -8.045 -0.556 1.00 98.12 95 ARG A C 1
ATOM 688 O O . ARG A 1 95 ? -5.711 -8.065 -1.037 1.00 98.12 95 ARG A O 1
ATOM 695 N N . ASP A 1 96 ? -7.736 -9.005 -0.768 1.00 98.25 96 ASP A N 1
ATOM 696 C CA . ASP A 1 96 ? -7.446 -10.189 -1.575 1.00 98.25 96 ASP A CA 1
ATOM 697 C C . ASP A 1 96 ? -7.250 -9.831 -3.059 1.00 98.25 96 ASP A C 1
ATOM 699 O O . ASP A 1 96 ? -6.402 -10.433 -3.719 1.00 98.25 96 ASP A O 1
ATOM 703 N N . HIS A 1 97 ? -7.966 -8.824 -3.572 1.00 96.88 97 HIS A N 1
ATOM 704 C CA . HIS A 1 97 ? -7.736 -8.288 -4.915 1.00 96.88 97 HIS A CA 1
ATOM 705 C C . HIS A 1 97 ? -6.358 -7.637 -5.044 1.00 96.88 97 HIS A C 1
ATOM 707 O O . HIS A 1 97 ? -5.620 -8.004 -5.955 1.00 96.88 97 HIS A O 1
ATOM 713 N N . GLU A 1 98 ? -5.962 -6.764 -4.115 1.00 96.88 98 GLU A N 1
ATOM 714 C CA . GLU A 1 98 ? -4.670 -6.069 -4.224 1.00 96.88 98 GLU A CA 1
ATOM 715 C C . GLU A 1 98 ? -3.480 -7.028 -4.080 1.00 96.88 98 GLU A C 1
ATOM 717 O O . GLU A 1 98 ? -2.457 -6.888 -4.753 1.00 96.88 98 GLU A O 1
ATOM 722 N N . ILE A 1 99 ? -3.622 -8.087 -3.273 1.00 98.38 99 ILE A N 1
ATOM 723 C CA . ILE A 1 99 ? -2.639 -9.181 -3.228 1.00 98.38 99 ILE A CA 1
ATOM 724 C C . ILE A 1 99 ? -2.557 -9.891 -4.587 1.00 98.38 99 ILE A C 1
ATOM 726 O O . ILE A 1 99 ? -1.457 -10.145 -5.084 1.00 98.38 99 ILE A O 1
ATOM 730 N N . ALA A 1 100 ? -3.701 -10.194 -5.206 1.00 98.38 100 ALA A N 1
ATOM 731 C CA . ALA A 1 100 ? -3.735 -10.846 -6.510 1.00 98.38 100 ALA A CA 1
ATOM 732 C C . ALA A 1 100 ? -3.145 -9.959 -7.622 1.00 98.38 100 ALA A C 1
ATOM 734 O O . ALA A 1 100 ? -2.392 -10.460 -8.461 1.00 98.38 100 ALA A O 1
ATOM 735 N N . HIS A 1 101 ? -3.428 -8.653 -7.623 1.00 96.69 101 HIS A N 1
ATOM 736 C CA . HIS A 1 101 ? -2.854 -7.690 -8.568 1.00 96.69 101 HIS A CA 1
ATOM 737 C C . HIS A 1 101 ? -1.333 -7.595 -8.426 1.00 96.69 101 HIS A C 1
ATOM 739 O O . HIS A 1 101 ? -0.601 -7.726 -9.413 1.00 96.69 101 HIS A O 1
ATOM 745 N N . ARG A 1 102 ? -0.840 -7.456 -7.190 1.00 97.69 102 ARG A N 1
ATOM 746 C CA . ARG A 1 102 ? 0.589 -7.488 -6.862 1.00 97.69 102 ARG A CA 1
ATOM 747 C C . ARG A 1 102 ? 1.264 -8.742 -7.425 1.00 97.69 102 ARG A C 1
ATOM 749 O O . ARG A 1 102 ? 2.280 -8.640 -8.117 1.00 97.69 102 ARG A O 1
ATOM 756 N N . ASP A 1 103 ? 0.719 -9.922 -7.137 1.00 98.50 103 ASP A N 1
ATOM 757 C CA . ASP A 1 103 ? 1.308 -11.192 -7.576 1.00 98.50 103 ASP A CA 1
ATOM 758 C C . ASP A 1 103 ? 1.265 -11.347 -9.101 1.00 98.50 103 ASP A C 1
ATOM 760 O O . ASP A 1 103 ? 2.234 -11.816 -9.711 1.00 98.50 103 ASP A O 1
ATOM 764 N N . PHE A 1 104 ? 0.188 -10.878 -9.735 1.00 98.12 104 PHE A N 1
ATOM 765 C CA . PHE A 1 104 ? 0.081 -10.813 -11.187 1.00 98.12 104 PHE A CA 1
ATOM 766 C C . PHE A 1 104 ? 1.186 -9.941 -11.798 1.00 98.12 104 PHE A C 1
ATOM 768 O O . PHE A 1 104 ? 1.901 -10.402 -12.691 1.00 98.12 104 PHE A O 1
ATOM 775 N N . LEU A 1 105 ? 1.399 -8.720 -11.294 1.00 97.69 105 LEU A N 1
ATOM 776 C CA . LEU A 1 105 ? 2.444 -7.821 -11.796 1.00 97.69 105 LEU A CA 1
ATOM 777 C C . LEU A 1 105 ? 3.849 -8.400 -11.607 1.00 97.69 105 LEU A C 1
ATOM 779 O O . LEU A 1 105 ? 4.667 -8.329 -12.527 1.00 97.69 105 LEU A O 1
ATOM 783 N N . ILE A 1 106 ? 4.126 -9.034 -10.463 1.00 98.44 106 ILE A N 1
ATOM 784 C CA . ILE A 1 106 ? 5.386 -9.761 -10.236 1.00 98.44 106 ILE A CA 1
ATOM 785 C C . ILE A 1 106 ? 5.589 -10.830 -11.318 1.00 98.44 106 ILE A C 1
ATOM 787 O O . ILE A 1 106 ? 6.685 -10.944 -11.876 1.00 98.44 106 ILE A O 1
ATOM 791 N N . GLY A 1 107 ? 4.543 -11.603 -11.625 1.00 98.19 107 GLY A N 1
ATOM 792 C CA . GLY A 1 107 ? 4.561 -12.619 -12.676 1.00 98.19 107 GLY A CA 1
ATOM 793 C C . GLY A 1 107 ? 4.845 -12.035 -14.060 1.00 98.19 107 GLY A C 1
ATOM 794 O O . GLY A 1 107 ? 5.738 -12.517 -14.760 1.00 98.19 107 GLY A O 1
ATOM 795 N N . VAL A 1 108 ? 4.148 -10.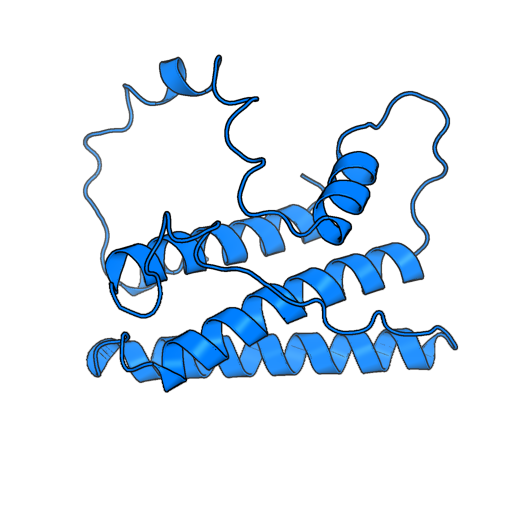957 -14.432 1.00 98.00 108 VAL A N 1
ATOM 796 C CA . VAL A 1 108 ? 4.334 -10.272 -15.720 1.00 98.00 108 VAL A CA 1
ATOM 797 C C . VAL A 1 108 ? 5.755 -9.728 -15.848 1.00 98.00 108 VAL A C 1
ATOM 799 O O . VAL A 1 108 ? 6.419 -10.012 -16.844 1.00 98.00 108 VAL A O 1
ATOM 802 N N . ILE A 1 109 ? 6.269 -9.016 -14.842 1.00 97.44 109 ILE A N 1
ATOM 803 C CA . ILE A 1 109 ? 7.625 -8.445 -14.879 1.00 97.44 109 ILE A CA 1
ATOM 804 C C . ILE A 1 109 ? 8.674 -9.552 -15.064 1.00 97.44 109 ILE A C 1
ATOM 806 O O . ILE A 1 109 ? 9.556 -9.432 -15.916 1.00 97.44 109 ILE A O 1
ATOM 810 N N . ARG A 1 110 ? 8.542 -10.668 -14.335 1.00 98.00 110 ARG A N 1
ATOM 811 C CA . ARG A 1 110 ? 9.433 -11.830 -14.491 1.00 98.00 110 ARG A CA 1
ATOM 812 C C . ARG A 1 110 ? 9.334 -12.460 -15.879 1.00 98.00 110 ARG A C 1
ATOM 814 O O . ARG A 1 110 ? 10.360 -12.847 -16.430 1.00 98.00 110 ARG A O 1
ATOM 821 N N . SER A 1 111 ? 8.137 -12.535 -16.466 1.00 98.06 111 SER A N 1
ATOM 822 C CA . SER A 1 111 ? 7.951 -13.076 -17.823 1.00 98.06 111 SER A CA 1
ATOM 823 C C . SER A 1 111 ? 8.660 -12.250 -18.904 1.00 98.06 111 SER A C 1
ATOM 825 O O . SER A 1 111 ? 9.054 -12.788 -19.935 1.00 98.06 111 SER A O 1
ATOM 827 N N . LEU A 1 112 ? 8.903 -10.962 -18.635 1.00 97.56 112 LEU A N 1
ATOM 828 C CA . LEU A 1 112 ? 9.677 -10.060 -19.491 1.00 97.56 112 LEU A CA 1
ATOM 829 C C . LEU A 1 112 ? 11.196 -10.155 -19.246 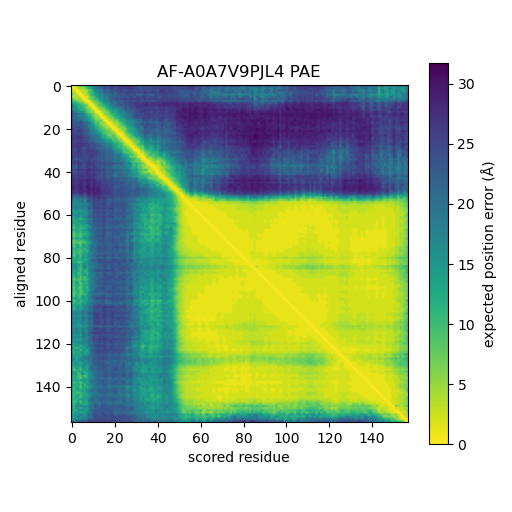1.00 97.56 112 LEU A C 1
ATOM 831 O O . LEU A 1 112 ? 11.945 -9.313 -19.734 1.00 97.56 112 LEU A O 1
ATOM 835 N N . SER A 1 113 ? 11.665 -11.153 -18.486 1.00 98.00 113 SER A N 1
ATOM 836 C CA . SER A 1 113 ? 13.059 -11.273 -18.019 1.00 98.00 113 SER A CA 1
ATOM 837 C C . SER A 1 113 ? 13.556 -10.050 -17.232 1.00 98.00 113 SER A C 1
ATOM 839 O O . SER A 1 113 ? 14.752 -9.763 -17.213 1.00 98.00 113 SER A O 1
ATOM 841 N N . ALA A 1 114 ? 12.643 -9.323 -16.582 1.00 96.88 114 ALA A N 1
ATOM 842 C CA . ALA A 1 114 ? 12.954 -8.162 -15.759 1.00 96.88 114 ALA A CA 1
ATOM 843 C C . ALA A 1 114 ? 12.814 -8.474 -14.261 1.00 96.88 114 ALA A C 1
ATOM 845 O O . ALA A 1 114 ? 12.188 -9.456 -13.853 1.00 96.88 114 ALA A O 1
ATOM 846 N N . THR A 1 115 ? 13.398 -7.613 -13.427 1.00 97.56 115 THR A N 1
ATOM 847 C CA . THR A 1 115 ? 13.380 -7.759 -11.966 1.00 97.56 115 THR A CA 1
ATOM 848 C C . THR A 1 115 ? 12.226 -6.954 -11.364 1.00 97.56 115 THR A C 1
ATOM 850 O O . THR A 1 115 ? 12.196 -5.734 -11.547 1.00 97.56 115 THR A O 1
ATOM 853 N N . PRO A 1 116 ? 11.293 -7.591 -10.630 1.00 97.88 116 PRO A N 1
ATOM 854 C CA . PRO A 1 116 ? 10.283 -6.876 -9.856 1.00 97.88 116 PRO A CA 1
ATOM 855 C C . PRO A 1 116 ? 10.925 -6.061 -8.735 1.00 97.88 116 PRO A C 1
ATOM 857 O O . PRO A 1 116 ? 11.820 -6.549 -8.039 1.00 97.88 116 PRO A O 1
ATOM 860 N N . VAL A 1 117 ? 10.440 -4.840 -8.534 1.00 95.56 117 VAL A N 1
ATOM 861 C CA . VAL A 1 117 ? 10.842 -3.988 -7.416 1.00 95.56 117 VAL A CA 1
ATOM 862 C C . VAL A 1 117 ? 10.494 -4.682 -6.087 1.00 95.56 117 VAL A C 1
ATOM 864 O O . VAL A 1 117 ? 9.425 -5.296 -5.974 1.00 95.56 117 VAL A O 1
ATOM 867 N N . PRO A 1 118 ? 11.388 -4.652 -5.082 1.00 96.31 118 PRO A N 1
ATOM 868 C CA . PRO A 1 118 ? 11.061 -5.155 -3.754 1.00 96.31 118 PRO A CA 1
ATOM 869 C C . PRO A 1 118 ? 9.980 -4.293 -3.095 1.00 96.31 118 PRO A C 1
ATOM 871 O O . PRO A 1 118 ? 9.869 -3.100 -3.378 1.00 96.31 118 PRO A O 1
ATOM 874 N N . GLU A 1 119 ? 9.214 -4.894 -2.185 1.00 94.94 119 GLU A N 1
ATOM 875 C CA . GLU A 1 119 ? 8.224 -4.170 -1.385 1.00 94.94 119 GLU A CA 1
ATOM 876 C C . GLU A 1 119 ? 8.900 -3.066 -0.551 1.00 94.94 119 GLU A C 1
ATOM 878 O O . GLU A 1 119 ? 9.816 -3.366 0.223 1.00 94.94 119 GLU A O 1
ATOM 883 N N . PRO A 1 120 ? 8.472 -1.797 -0.672 1.00 92.69 120 PRO A N 1
ATOM 884 C CA . PRO A 1 120 ? 8.936 -0.733 0.208 1.00 92.69 120 PRO A CA 1
ATOM 885 C C . PRO A 1 120 ? 8.370 -0.862 1.625 1.00 92.69 120 PRO A C 1
ATOM 887 O O . PRO A 1 120 ? 7.293 -1.408 1.847 1.00 92.69 120 PRO A O 1
ATOM 890 N N . THR A 1 121 ? 9.047 -0.248 2.593 1.00 92.31 121 THR A N 1
ATOM 891 C CA . THR A 1 121 ? 8.444 0.015 3.904 1.00 92.31 121 THR A CA 1
ATOM 892 C C . THR A 1 121 ? 7.542 1.244 3.813 1.00 92.31 121 THR A C 1
ATOM 894 O O . THR A 1 121 ? 7.973 2.296 3.334 1.00 92.31 121 THR A O 1
ATOM 897 N N . PHE A 1 122 ? 6.313 1.128 4.312 1.00 92.56 122 PHE A N 1
ATOM 898 C CA . PHE A 1 122 ? 5.331 2.210 4.314 1.00 92.56 122 PHE A CA 1
ATOM 899 C C . PHE A 1 122 ? 5.069 2.726 5.729 1.00 92.56 122 PHE A C 1
ATOM 901 O O . PHE A 1 122 ? 4.906 1.941 6.663 1.00 92.56 122 PHE A O 1
ATOM 908 N N . ASP A 1 123 ? 4.980 4.049 5.868 1.00 92.44 123 ASP A N 1
ATOM 909 C CA . ASP A 1 123 ? 4.472 4.708 7.071 1.00 92.44 123 ASP A CA 1
ATOM 910 C C . ASP A 1 123 ? 3.092 5.312 6.785 1.00 92.44 123 ASP A C 1
ATOM 912 O O . ASP A 1 123 ? 2.967 6.398 6.221 1.00 92.44 123 ASP A O 1
ATOM 916 N N . PHE A 1 124 ? 2.042 4.607 7.204 1.00 93.75 124 PHE A N 1
ATOM 917 C CA . PHE A 1 124 ? 0.656 5.063 7.053 1.00 93.75 124 PHE A CA 1
ATOM 918 C C . PHE A 1 124 ? 0.221 6.069 8.123 1.00 93.75 124 PHE A C 1
ATOM 920 O O . PHE A 1 124 ? -0.898 6.579 8.075 1.00 93.75 124 PHE A O 1
ATOM 927 N N . THR A 1 125 ? 1.080 6.345 9.103 1.00 90.12 125 THR A N 1
ATOM 928 C CA . THR A 1 125 ? 0.792 7.296 10.178 1.00 90.12 125 THR A CA 1
ATOM 929 C C . THR A 1 125 ? 1.267 8.705 9.845 1.00 90.12 125 THR A C 1
ATOM 931 O O . THR A 1 125 ? 0.894 9.637 10.551 1.00 90.12 125 THR A O 1
ATOM 934 N N . ALA A 1 126 ? 2.068 8.878 8.786 1.00 86.69 126 ALA A N 1
ATOM 935 C CA . ALA A 1 126 ? 2.741 10.135 8.457 1.00 86.69 126 ALA A CA 1
ATOM 936 C C . ALA A 1 126 ? 3.475 10.723 9.679 1.00 86.69 126 ALA A C 1
ATOM 938 O O . ALA A 1 126 ? 3.220 11.853 10.099 1.00 86.69 126 ALA A O 1
ATOM 939 N N . GLY A 1 127 ? 4.332 9.914 10.308 1.00 87.12 127 GLY A N 1
ATOM 940 C CA . GLY A 1 127 ? 5.050 10.283 11.527 1.00 87.12 127 GLY A CA 1
ATOM 941 C C . GLY A 1 127 ? 4.149 10.445 12.756 1.00 87.12 127 GLY A C 1
ATOM 942 O O . GLY A 1 127 ? 4.438 11.271 13.618 1.00 87.12 127 GLY A O 1
ATOM 943 N N . GLY A 1 128 ? 3.046 9.695 12.834 1.00 85.56 128 GLY A N 1
ATOM 944 C CA . GLY A 1 128 ? 2.076 9.755 13.934 1.00 85.56 128 GLY A CA 1
ATOM 945 C C . GLY A 1 128 ? 0.973 10.810 13.787 1.00 85.56 128 GLY A C 1
ATOM 946 O O . GLY A 1 128 ? 0.133 10.926 14.678 1.00 85.56 128 GLY A O 1
ATOM 947 N N . ALA A 1 129 ? 0.930 11.561 12.683 1.00 86.25 129 ALA A N 1
ATOM 948 C CA . ALA A 1 129 ? -0.144 12.518 12.399 1.00 86.25 129 ALA A CA 1
ATOM 949 C C . ALA A 1 129 ? -1.512 11.843 12.172 1.00 86.25 129 ALA A C 1
ATOM 951 O O . ALA A 1 129 ? -2.555 12.451 12.415 1.00 86.25 129 ALA A O 1
ATOM 952 N N . PHE A 1 130 ? -1.511 10.585 11.725 1.00 87.31 130 PHE A N 1
ATOM 953 C CA . PHE A 1 130 ? -2.701 9.772 11.504 1.00 87.31 130 PHE A CA 1
ATOM 954 C C . PHE A 1 130 ? -2.644 8.467 12.297 1.00 87.31 130 PHE A C 1
ATOM 956 O O . PHE A 1 130 ? -1.588 7.862 12.468 1.00 87.31 130 PHE A O 1
ATOM 963 N N . ALA A 1 131 ? -3.818 7.988 12.706 1.00 94.19 131 ALA A N 1
ATOM 964 C CA . ALA A 1 131 ? -3.993 6.691 13.356 1.00 94.19 131 ALA A CA 1
ATOM 965 C C . ALA A 1 131 ? -4.971 5.801 12.561 1.00 94.19 131 ALA A C 1
ATOM 967 O O . ALA A 1 131 ? -6.041 5.459 13.071 1.00 94.19 131 ALA A O 1
ATOM 968 N N . PRO A 1 132 ? -4.655 5.438 11.299 1.00 93.50 132 PRO A N 1
ATOM 969 C CA . PRO A 1 132 ? -5.579 4.697 10.435 1.00 93.50 132 PRO A CA 1
ATOM 970 C C . PRO A 1 132 ? -6.015 3.358 11.018 1.00 93.50 132 PRO A C 1
ATOM 972 O O . PRO A 1 132 ? -7.143 2.945 10.820 1.00 93.50 132 PRO A O 1
ATOM 975 N N . PHE A 1 133 ? -5.151 2.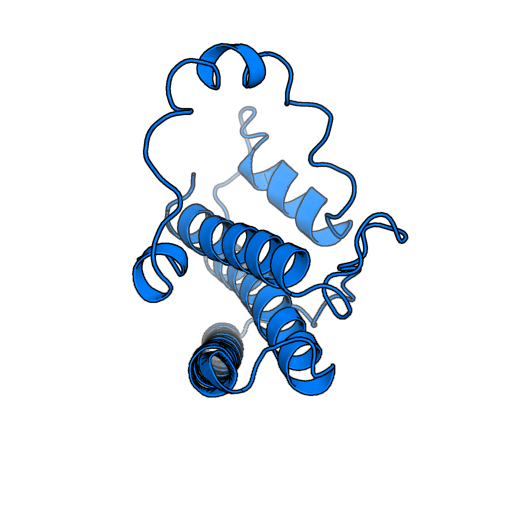691 11.775 1.00 97.50 133 PHE A N 1
ATOM 976 C CA . PHE A 1 133 ? -5.436 1.367 12.332 1.00 97.50 133 PHE A CA 1
ATOM 977 C C . PHE A 1 133 ? -6.085 1.416 13.723 1.00 97.50 133 PHE A C 1
ATOM 979 O O . PHE A 1 133 ? -6.274 0.385 14.355 1.00 97.50 133 PHE A O 1
ATOM 986 N N . ALA A 1 134 ? -6.428 2.613 14.208 1.00 97.00 134 ALA A N 1
ATOM 987 C CA . ALA A 1 134 ? -7.171 2.817 15.453 1.00 97.00 134 ALA A CA 1
ATOM 988 C C . ALA A 1 134 ? -8.447 3.658 15.256 1.00 97.00 134 ALA A C 1
ATOM 990 O O . ALA A 1 134 ? -9.276 3.740 16.158 1.00 97.00 134 ALA A O 1
ATOM 991 N N . ASN A 1 135 ? -8.620 4.290 14.090 1.00 96.62 135 ASN A N 1
ATOM 992 C CA . ASN A 1 135 ? -9.779 5.110 13.759 1.00 96.62 135 ASN A CA 1
ATOM 993 C C . ASN A 1 135 ? -10.325 4.727 12.378 1.00 96.62 135 ASN A C 1
ATOM 995 O O . ASN A 1 135 ? -9.663 4.925 11.359 1.00 96.62 135 ASN A O 1
ATOM 999 N N . TYR A 1 136 ? -11.558 4.225 12.352 1.00 97.25 136 TYR A N 1
ATOM 1000 C CA . TYR A 1 136 ? -12.177 3.704 11.136 1.00 97.25 136 TYR A CA 1
ATOM 1001 C C . TYR A 1 136 ? -12.479 4.772 10.071 1.00 97.25 136 TYR A C 1
ATOM 1003 O O . TYR A 1 136 ? -12.444 4.486 8.874 1.00 97.25 136 TYR A O 1
ATOM 1011 N N . ASP A 1 137 ? -12.740 6.018 10.461 1.00 95.25 137 ASP A N 1
ATOM 1012 C CA . ASP A 1 137 ? -12.947 7.095 9.490 1.00 95.25 137 ASP A CA 1
ATOM 1013 C C . ASP A 1 137 ? -11.626 7.518 8.842 1.00 95.25 137 ASP A C 1
ATOM 1015 O O . ASP A 1 137 ? -11.567 7.673 7.621 1.00 95.25 137 ASP A O 1
ATOM 1019 N N . THR A 1 138 ? -10.545 7.593 9.625 1.00 93.44 138 THR A N 1
ATOM 1020 C CA . THR A 1 138 ? -9.185 7.776 9.097 1.00 93.44 138 THR A CA 1
ATOM 1021 C C . THR A 1 138 ? -8.789 6.616 8.185 1.00 93.44 138 THR A C 1
ATOM 1023 O O . THR A 1 138 ? -8.190 6.851 7.135 1.00 93.44 138 THR A O 1
ATOM 1026 N N . PHE A 1 139 ? -9.161 5.381 8.546 1.00 97.25 139 PHE A N 1
ATOM 1027 C CA . PHE A 1 139 ? -8.946 4.204 7.709 1.00 97.25 139 PHE A CA 1
ATOM 1028 C C . PHE A 1 139 ? -9.600 4.355 6.330 1.00 97.25 139 PHE A C 1
ATOM 1030 O O . PHE A 1 139 ? -8.934 4.262 5.303 1.00 97.25 139 PHE A O 1
ATOM 1037 N N . LYS A 1 140 ? -10.906 4.654 6.291 1.00 96.25 140 LYS A N 1
ATOM 1038 C CA . LYS A 1 140 ? -11.648 4.829 5.031 1.00 96.25 140 LYS A CA 1
ATOM 1039 C C . LYS A 1 140 ? -11.121 5.992 4.193 1.00 96.25 140 LYS A C 1
ATOM 1041 O O . LYS A 1 140 ? -11.081 5.883 2.971 1.00 96.25 140 LYS A O 1
ATOM 1046 N N . LEU A 1 141 ? -10.750 7.104 4.832 1.00 92.31 141 LEU A N 1
ATOM 1047 C CA . LEU A 1 141 ? -10.234 8.279 4.133 1.00 92.31 141 LEU A CA 1
ATOM 1048 C C . LEU A 1 141 ? -8.941 7.950 3.381 1.00 92.31 141 LEU A C 1
ATOM 1050 O O . LEU A 1 141 ? -8.801 8.300 2.210 1.00 92.31 141 LEU A O 1
ATOM 1054 N N . LEU A 1 142 ? -8.010 7.269 4.049 1.00 92.31 142 LEU A N 1
ATOM 1055 C CA . LEU A 1 142 ? -6.749 6.865 3.437 1.00 92.31 142 LEU A CA 1
ATOM 1056 C C . LEU A 1 142 ? -6.943 5.729 2.429 1.00 92.31 142 LEU A C 1
ATOM 1058 O O . LEU A 1 142 ? -6.364 5.815 1.351 1.00 92.31 142 LEU A O 1
ATOM 1062 N N . ALA A 1 143 ? -7.817 4.753 2.708 1.00 94.31 143 ALA A N 1
ATOM 1063 C CA . ALA A 1 143 ? -8.204 3.730 1.733 1.00 94.31 143 ALA A CA 1
ATOM 1064 C C . ALA A 1 143 ? -8.659 4.376 0.416 1.00 94.31 143 ALA A C 1
ATOM 1066 O O . ALA A 1 143 ? -8.098 4.102 -0.636 1.00 94.31 143 ALA A O 1
ATOM 1067 N N . GLN A 1 144 ? -9.598 5.326 0.476 1.00 89.31 144 GLN A N 1
ATOM 1068 C CA . GLN A 1 144 ? -10.062 6.022 -0.724 1.00 89.31 144 GLN A CA 1
ATOM 1069 C C . GLN A 1 144 ? -8.941 6.804 -1.426 1.00 89.31 144 GLN A C 1
ATOM 1071 O O . GLN A 1 144 ? -8.867 6.808 -2.653 1.00 89.31 144 GLN A O 1
ATOM 1076 N N . ALA A 1 145 ? -8.069 7.476 -0.671 1.00 88.31 145 ALA A N 1
ATOM 1077 C CA . ALA A 1 145 ? -6.959 8.220 -1.256 1.00 88.31 145 ALA A CA 1
ATOM 1078 C C . ALA A 1 145 ? -5.996 7.307 -2.037 1.00 88.31 145 ALA A C 1
ATOM 1080 O O . ALA A 1 145 ? -5.469 7.734 -3.071 1.00 88.31 145 ALA A O 1
ATOM 1081 N N . PHE A 1 146 ? -5.782 6.074 -1.571 1.00 91.38 146 PHE A N 1
ATOM 1082 C CA . PHE A 1 146 ? -4.976 5.080 -2.277 1.00 91.38 146 PHE A CA 1
ATOM 1083 C C . PHE A 1 146 ? -5.679 4.575 -3.538 1.00 91.38 146 PHE A C 1
ATOM 1085 O O . PHE A 1 146 ? -5.119 4.764 -4.616 1.00 91.38 146 PHE A O 1
ATOM 1092 N N . GLU A 1 147 ? -6.946 4.163 -3.447 1.00 87.31 147 GLU A N 1
ATOM 1093 C CA . GLU A 1 147 ? -7.741 3.718 -4.608 1.00 87.31 147 GLU A CA 1
ATOM 1094 C C . GLU A 1 147 ? -7.787 4.778 -5.724 1.00 87.31 147 GLU A C 1
ATOM 1096 O O . GLU A 1 147 ? -7.604 4.510 -6.917 1.00 87.31 147 GLU A O 1
ATOM 1101 N N . ASP A 1 148 ? -7.997 6.041 -5.340 1.00 82.88 148 ASP A N 1
ATOM 1102 C CA . ASP A 1 148 ? -8.011 7.160 -6.280 1.00 82.88 148 ASP A CA 1
ATOM 1103 C C . ASP A 1 148 ? -6.619 7.399 -6.898 1.00 82.88 148 ASP A C 1
ATOM 1105 O O . ASP A 1 148 ? -6.517 7.884 -8.029 1.00 82.88 148 ASP A O 1
ATOM 1109 N N . THR A 1 149 ? -5.545 7.079 -6.170 1.00 79.25 149 THR A N 1
ATOM 1110 C CA . THR A 1 149 ? -4.161 7.150 -6.661 1.00 79.25 149 THR A CA 1
ATOM 1111 C C . THR A 1 149 ? -3.868 6.032 -7.655 1.00 79.25 149 THR A C 1
ATOM 1113 O O . THR A 1 149 ? -3.310 6.333 -8.710 1.00 79.25 149 THR A O 1
ATOM 1116 N N . GLY A 1 150 ? -4.309 4.799 -7.394 1.00 74.69 150 GLY A N 1
ATOM 1117 C CA . GLY A 1 150 ? -4.211 3.687 -8.343 1.00 74.69 150 GLY A CA 1
ATOM 1118 C C . GLY A 1 150 ? -4.901 4.012 -9.672 1.00 74.69 150 GLY A C 1
ATOM 1119 O O . GLY A 1 150 ? -4.283 3.972 -10.738 1.00 74.69 150 GLY A O 1
ATOM 1120 N N . VAL A 1 151 ? -6.158 4.473 -9.631 1.00 77.38 151 VAL A N 1
ATOM 1121 C CA . VAL A 1 151 ? -6.917 4.845 -10.844 1.00 77.38 151 VAL A CA 1
ATOM 1122 C C . VAL A 1 151 ? -6.231 5.952 -11.647 1.00 77.38 151 VAL A C 1
ATOM 1124 O O . VAL A 1 151 ? -6.228 5.916 -12.881 1.00 77.38 151 VAL A O 1
ATOM 1127 N N . ARG A 1 152 ? -5.677 6.955 -10.963 1.00 72.12 152 ARG A N 1
ATOM 1128 C CA . ARG A 1 152 ? -4.949 8.067 -11.588 1.00 72.12 152 ARG A CA 1
ATOM 1129 C C . ARG A 1 152 ? -3.647 7.612 -12.234 1.00 72.12 152 ARG A C 1
ATOM 1131 O O . ARG A 1 152 ? -3.409 7.923 -13.400 1.00 72.12 152 ARG A O 1
ATOM 1138 N N . ALA A 1 153 ? -2.878 6.789 -11.528 1.00 67.25 153 ALA A N 1
ATOM 1139 C CA . ALA A 1 153 ? -1.651 6.195 -12.033 1.00 67.25 153 ALA A CA 1
ATOM 1140 C C . ALA A 1 153 ? -1.883 5.390 -13.321 1.00 67.25 153 ALA A C 1
ATOM 1142 O O . ALA A 1 153 ? -1.161 5.586 -14.297 1.00 67.25 153 ALA A O 1
ATOM 1143 N N . TYR A 1 154 ? -2.936 4.567 -13.375 1.00 59.66 154 TYR A N 1
ATOM 1144 C CA . TYR A 1 154 ? -3.284 3.813 -14.588 1.00 59.66 154 TYR A CA 1
ATOM 1145 C C . TYR A 1 154 ? -3.810 4.691 -15.733 1.00 59.66 154 TYR A C 1
ATOM 1147 O O . TYR A 1 154 ? -3.691 4.320 -16.900 1.00 59.66 154 TYR A O 1
ATOM 1155 N N . LYS A 1 155 ? -4.385 5.860 -15.427 1.00 60.19 155 LYS A N 1
ATOM 1156 C CA . LYS A 1 155 ? -4.873 6.824 -16.428 1.00 60.19 155 LYS A CA 1
ATOM 1157 C C . LYS A 1 155 ? -3.833 7.871 -16.841 1.00 60.19 155 LYS A C 1
ATOM 1159 O O . LYS A 1 155 ? -4.123 8.661 -17.737 1.00 60.19 155 LYS A O 1
ATOM 1164 N N . GLY A 1 156 ? -2.654 7.882 -16.217 1.00 51.22 156 GLY A N 1
ATOM 1165 C CA . GLY A 1 156 ? -1.594 8.855 -16.485 1.00 51.22 156 GLY A CA 1
ATOM 1166 C C . GLY A 1 156 ? -1.951 10.297 -16.100 1.00 51.22 156 GLY A C 1
ATOM 1167 O O . GLY A 1 156 ? -1.503 11.215 -16.785 1.00 51.22 156 GLY A O 1
ATOM 1168 N N . GLN A 1 157 ? -2.775 10.500 -15.062 1.00 38.22 157 GLN A N 1
ATOM 1169 C CA . GLN A 1 157 ? -3.171 11.827 -14.552 1.00 38.22 157 GLN A CA 1
ATOM 1170 C C . GLN A 1 157 ? -2.764 12.051 -13.100 1.00 38.22 157 GLN A C 1
ATOM 1172 O O . GLN A 1 157 ? -2.859 11.088 -12.313 1.00 38.22 157 GLN A O 1
#

Foldseek 3Di:
DFPCVVPDHDDDDPPPPPVVVVVPPPPPPPLFADPVNVVVVCVLPPPDPDDDDDDPLRLLLNLLQLLLVLLVLLVLQLVLPQDDPVCNVVSVVSNVVSVVSNVVSCVVCVVVVHHHDDHDDGDLCSVVVDDLSNHVVSVSVVSRVSVVVSVCSVVSD

Mean predicted aligned error: 12.72 Å

Radius of gyration: 17.16 Å; Cα contacts (8 Å, |Δi|>4): 111; chains: 1; bounding box: 39×42×38 Å

pLDDT: mean 76.67, std 23.64, range [33.44, 98.5]

Sequence (157 aa):
MSIMNLLGGIDSESATNRRGAIARGGQLAAAAVPVGLAAFARRGFAASASAAAPTIVEVLNFALTLEYLEARYYILGVDSGVIPGRDSRIFTTIRDHEIAHRDFLIGVIRSLSATPVPEPTFDFTAGGAFAPFANYDTFKLLAQAFEDTGVRAYKGQ

Solvent-accessible surface area (backbone atoms only — not comparable to full-atom values): 9456 Å² total; per-residue (Å²): 133,63,73,57,77,78,68,70,77,82,80,90,82,73,73,80,74,57,75,73,58,66,83,75,52,90,79,71,79,70,71,60,54,49,74,67,56,49,54,51,48,45,63,72,71,55,79,59,93,86,71,77,80,80,51,72,68,55,52,47,40,51,50,37,54,48,26,46,51,52,20,52,51,34,51,50,36,64,73,52,62,35,55,55,78,93,51,36,67,58,50,52,51,51,25,53,47,28,47,49,50,29,54,49,42,44,52,53,36,44,74,70,76,43,82,61,68,77,83,78,85,81,59,81,25,44,93,69,79,40,56,36,55,77,30,51,67,53,32,52,54,51,52,50,54,48,56,56,46,53,57,25,62,78,68,75,98